Protein AF-A0A0C1UNG2-F1 (afdb_monomer_lite)

Secondary structure (DSSP, 8-state):
----EEEETTEEEEHHHHHHIIIIIGGGSSS-HHHHHHHHHHHHHHHHHHHHHHHHHHHHHHHHHHHHHHHTTTSPPPS--

Foldseek 3Di:
DPQDWDDDDPDIHRPVVLCCCQPPVCVPPPDDSNNVVVVVVVCCVVCVVVVVVVVVVVVVVVVVVVVVCVVCPPPPDDPPD

Radius of gyration: 22.31 Å; chains: 1; bounding box: 48×27×56 Å

pLDDT: mean 93.69, std 8.79, range [51.25, 98.81]

Structure (mmCIF, N/CA/C/O backbone):
data_AF-A0A0C1UNG2-F1
#
_entry.id   AF-A0A0C1UNG2-F1
#
loop_
_atom_site.group_PDB
_atom_site.id
_atom_site.type_symbol
_atom_site.label_atom_id
_atom_site.label_alt_id
_atom_site.label_comp_id
_atom_site.label_asym_id
_atom_site.label_entity_id
_atom_site.label_seq_id
_atom_site.pdbx_PDB_ins_code
_atom_site.Cartn_x
_atom_site.Cartn_y
_atom_site.Cartn_z
_atom_site.occupancy
_atom_site.B_iso_or_equiv
_atom_site.auth_seq_id
_atom_site.auth_comp_id
_atom_site.auth_asym_id
_atom_site.auth_atom_id
_atom_site.pdbx_PDB_model_num
ATOM 1 N N . MET A 1 1 ? -19.015 6.290 -10.473 1.00 51.25 1 MET A N 1
ATOM 2 C CA . MET A 1 1 ? -19.467 5.827 -9.147 1.00 51.25 1 MET A CA 1
ATOM 3 C C . MET A 1 1 ? -18.970 6.852 -8.155 1.00 51.25 1 MET A C 1
ATOM 5 O O . MET A 1 1 ? -17.785 7.152 -8.195 1.00 51.25 1 MET A O 1
ATOM 9 N N . ASP A 1 2 ? -19.864 7.462 -7.383 1.00 62.97 2 ASP A N 1
ATOM 10 C CA . ASP A 1 2 ? -19.464 8.366 -6.305 1.00 62.97 2 ASP A CA 1
ATOM 11 C C . ASP A 1 2 ? -18.951 7.494 -5.155 1.00 62.97 2 ASP A C 1
ATOM 13 O O . ASP A 1 2 ? -19.725 6.812 -4.481 1.00 62.97 2 ASP A O 1
ATOM 17 N N . VAL A 1 3 ? -17.628 7.375 -5.055 1.00 70.75 3 VAL A N 1
ATOM 18 C CA . VAL A 1 3 ? -16.979 6.522 -4.061 1.00 70.75 3 VAL A CA 1
ATOM 19 C C . VAL A 1 3 ? -16.832 7.354 -2.802 1.00 70.75 3 VAL A C 1
ATOM 21 O O . VAL A 1 3 ? -15.907 8.154 -2.660 1.00 70.75 3 VAL A O 1
ATOM 24 N N . SER A 1 4 ? -17.797 7.215 -1.903 1.00 91.50 4 SER A N 1
ATOM 25 C CA . SER A 1 4 ? -17.765 7.938 -0.643 1.00 91.50 4 SER A CA 1
ATOM 26 C C . SER A 1 4 ? -16.587 7.447 0.209 1.00 91.50 4 SER A C 1
ATOM 28 O O . SER A 1 4 ? -16.356 6.242 0.298 1.00 91.50 4 SER A O 1
ATOM 30 N N . LYS A 1 5 ? -15.837 8.367 0.824 1.00 94.19 5 LYS A N 1
ATOM 31 C CA . LYS A 1 5 ? -14.642 8.040 1.616 1.00 94.19 5 LYS A CA 1
ATOM 32 C C . LYS A 1 5 ? -14.870 8.208 3.118 1.00 94.19 5 LYS A C 1
ATOM 34 O O . LYS A 1 5 ? -15.783 8.925 3.536 1.00 94.19 5 LYS A O 1
ATOM 39 N N . ALA A 1 6 ? -14.037 7.537 3.901 1.00 95.62 6 ALA A N 1
ATOM 40 C CA . ALA A 1 6 ? -13.828 7.743 5.328 1.00 95.62 6 ALA A CA 1
ATOM 41 C C . ALA A 1 6 ? -12.358 8.129 5.563 1.00 95.62 6 ALA A C 1
ATOM 43 O O . ALA A 1 6 ? -11.467 7.598 4.901 1.00 95.62 6 ALA A O 1
ATOM 44 N N . THR A 1 7 ? -12.103 9.042 6.496 1.00 96.31 7 THR A N 1
ATOM 45 C CA . THR A 1 7 ? -10.745 9.494 6.837 1.00 96.31 7 THR A CA 1
ATOM 46 C C . THR A 1 7 ? -10.363 8.963 8.211 1.00 96.31 7 THR A C 1
ATOM 48 O O . THR A 1 7 ? -11.129 9.122 9.162 1.00 96.31 7 THR A O 1
ATOM 51 N N . HIS A 1 8 ? -9.175 8.370 8.322 1.00 95.62 8 HIS A N 1
ATOM 52 C CA . HIS A 1 8 ? -8.573 7.975 9.597 1.00 95.62 8 HIS A CA 1
ATOM 53 C C . HIS A 1 8 ? -7.106 8.403 9.598 1.00 95.62 8 HIS A C 1
ATOM 55 O O . HIS A 1 8 ? -6.342 7.961 8.745 1.00 95.62 8 HIS A O 1
ATOM 61 N N . GLY A 1 9 ? -6.713 9.297 10.507 1.00 94.75 9 GLY A N 1
ATOM 62 C CA . GLY A 1 9 ? -5.372 9.889 10.471 1.00 94.75 9 GLY A CA 1
ATOM 63 C C . GLY A 1 9 ? -5.092 10.577 9.127 1.00 94.75 9 GLY A C 1
ATOM 64 O O . GLY A 1 9 ? -5.841 11.462 8.709 1.00 94.75 9 GLY A O 1
ATOM 65 N N . SER A 1 10 ? -4.023 10.155 8.450 1.00 95.19 10 SER A N 1
ATOM 66 C CA . SER A 1 10 ? -3.598 10.633 7.125 1.00 95.19 10 SER A CA 1
ATOM 67 C C . SER A 1 10 ? -4.109 9.802 5.942 1.00 95.19 10 SER A C 1
ATOM 69 O O . SER A 1 10 ? -3.841 10.163 4.795 1.00 95.19 10 SER A O 1
ATOM 71 N N . ILE A 1 11 ? -4.836 8.704 6.186 1.00 96.44 11 ILE A N 1
ATOM 72 C CA . ILE A 1 11 ? -5.321 7.819 5.122 1.00 96.44 11 ILE A CA 1
ATOM 73 C C . ILE A 1 11 ? -6.797 8.063 4.802 1.00 96.44 11 ILE A C 1
ATOM 75 O O . ILE A 1 11 ? -7.644 8.232 5.682 1.00 96.44 11 ILE A O 1
ATOM 79 N N . GLU A 1 12 ? -7.106 8.039 3.507 1.00 97.00 12 GLU A N 1
ATOM 80 C CA . GLU A 1 12 ? -8.475 8.016 3.003 1.00 97.00 12 GLU A CA 1
ATOM 81 C C . GLU A 1 12 ? -8.832 6.609 2.533 1.00 97.00 12 GLU A C 1
ATOM 83 O O . GLU A 1 12 ? -8.134 6.006 1.716 1.00 97.00 12 GLU A O 1
ATOM 88 N N . ILE A 1 13 ? -9.944 6.098 3.042 1.00 96.44 13 ILE A N 1
ATOM 89 C CA . ILE A 1 13 ? -10.376 4.718 2.867 1.00 96.44 13 ILE A CA 1
ATOM 90 C C . ILE A 1 13 ? -11.736 4.749 2.177 1.00 96.44 13 ILE A C 1
ATOM 92 O O . ILE A 1 13 ? -12.569 5.613 2.456 1.00 96.44 13 ILE A O 1
ATOM 96 N N . ASP A 1 14 ? -11.975 3.809 1.270 1.00 97.31 14 ASP A N 1
ATOM 97 C CA . ASP A 1 14 ? -13.321 3.586 0.752 1.00 97.31 14 ASP A CA 1
ATOM 98 C C . ASP A 1 14 ? -14.295 3.308 1.913 1.00 97.31 14 ASP A C 1
ATOM 100 O O . ASP A 1 14 ? -14.007 2.503 2.803 1.00 97.31 14 ASP A O 1
ATOM 104 N N . ARG A 1 15 ? -15.446 3.987 1.927 1.00 96.19 15 ARG A N 1
ATOM 105 C CA . ARG A 1 15 ? -16.403 3.895 3.039 1.00 96.19 15 ARG A CA 1
ATOM 106 C C . ARG A 1 15 ? -16.927 2.473 3.224 1.00 96.19 15 ARG A C 1
ATOM 108 O O . ARG A 1 15 ? -17.022 2.028 4.365 1.00 96.19 15 ARG A O 1
ATOM 115 N N . ALA A 1 16 ? -17.223 1.755 2.139 1.00 96.25 16 ALA A N 1
ATOM 116 C C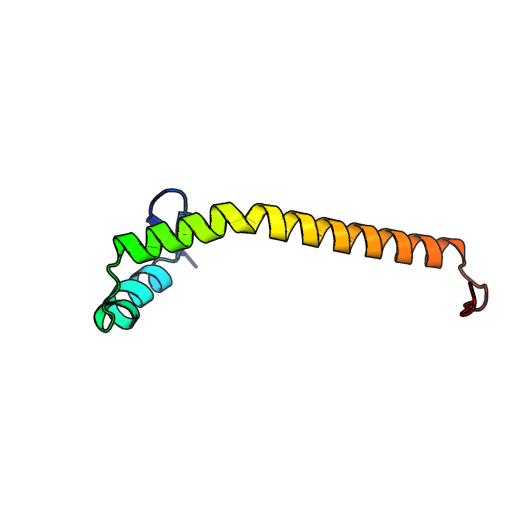A . ALA A 1 16 ? -17.741 0.394 2.235 1.00 96.25 16 ALA A CA 1
ATOM 117 C C . ALA A 1 16 ? -16.691 -0.549 2.836 1.00 96.25 16 ALA A C 1
ATOM 119 O O . ALA A 1 16 ? -17.024 -1.371 3.689 1.00 96.25 16 ALA A O 1
ATOM 120 N N . LEU A 1 17 ? -15.416 -0.387 2.466 1.00 96.69 17 LEU A N 1
ATOM 121 C CA . LEU A 1 17 ? -14.316 -1.126 3.086 1.00 96.69 17 LEU A CA 1
ATOM 122 C C . LEU A 1 17 ? -14.162 -0.784 4.574 1.00 96.69 17 LEU A C 1
ATOM 124 O O . LEU A 1 17 ? -14.030 -1.691 5.396 1.00 96.69 17 LEU A O 1
ATOM 128 N N . TYR A 1 18 ? -14.192 0.503 4.929 1.00 96.94 18 TYR A N 1
ATOM 129 C CA . TYR A 1 18 ? -14.061 0.944 6.318 1.00 96.94 18 TYR A CA 1
ATOM 130 C C . TYR A 1 18 ? -15.177 0.366 7.200 1.00 96.94 18 TYR A C 1
ATOM 132 O O . TYR A 1 18 ? -14.909 -0.224 8.248 1.00 96.94 18 TYR A O 1
ATOM 140 N N . GLU A 1 19 ? -16.429 0.473 6.752 1.00 96.12 19 GLU A N 1
ATOM 141 C CA . GLU A 1 19 ? -17.596 -0.067 7.454 1.00 96.12 19 GLU A CA 1
ATOM 142 C C . GLU A 1 19 ? -17.557 -1.593 7.544 1.00 96.12 19 GLU A C 1
ATOM 144 O O . GLU A 1 19 ? -17.836 -2.145 8.608 1.00 96.12 19 GLU A O 1
ATOM 149 N N . PHE A 1 20 ? -17.164 -2.283 6.471 1.00 96.50 20 PHE A N 1
ATOM 150 C CA . PHE A 1 20 ? -17.010 -3.736 6.475 1.00 96.50 20 PHE A CA 1
ATOM 151 C C . PHE A 1 20 ? -15.983 -4.194 7.516 1.00 96.50 20 PHE A C 1
ATOM 153 O O . PHE A 1 20 ? -16.271 -5.078 8.327 1.00 96.50 20 PHE A O 1
ATOM 160 N N . VAL A 1 21 ? -14.800 -3.577 7.530 1.00 96.69 21 VAL A N 1
ATOM 161 C CA . VAL A 1 21 ? -13.748 -3.935 8.485 1.00 96.69 21 VAL A CA 1
ATOM 162 C C . VAL A 1 21 ? -14.227 -3.707 9.916 1.00 96.69 21 VAL A C 1
ATOM 164 O O . VAL A 1 21 ? -14.095 -4.604 10.744 1.00 96.69 21 VAL A O 1
ATOM 167 N N . ASN A 1 22 ? -14.851 -2.568 10.213 1.00 96.19 22 ASN A N 1
ATOM 168 C CA . ASN A 1 22 ? -15.281 -2.265 11.580 1.00 96.19 22 ASN A CA 1
ATOM 169 C C . ASN A 1 22 ? -16.443 -3.155 12.040 1.00 96.19 22 ASN A C 1
ATOM 171 O O . ASN A 1 22 ? -16.402 -3.716 13.135 1.00 96.19 22 ASN A O 1
ATOM 175 N N . ASN A 1 23 ? -17.464 -3.317 11.198 1.00 95.94 23 ASN A N 1
ATOM 176 C CA . ASN A 1 23 ? -18.733 -3.915 11.611 1.00 95.94 23 ASN A CA 1
ATOM 177 C C . ASN A 1 23 ? -18.785 -5.436 11.419 1.00 95.94 23 ASN A C 1
ATOM 179 O O . ASN A 1 23 ? -19.570 -6.096 12.096 1.00 95.94 23 ASN A O 1
ATOM 183 N N . ALA A 1 24 ? -17.985 -6.002 10.510 1.00 95.19 24 ALA A N 1
ATOM 184 C CA . ALA A 1 24 ? -17.986 -7.441 10.236 1.00 95.19 24 ALA A CA 1
ATOM 185 C C . ALA A 1 24 ? -16.699 -8.133 10.704 1.00 95.19 24 ALA A C 1
ATOM 187 O O . ALA A 1 24 ? -16.764 -9.199 11.321 1.00 95.19 24 ALA A O 1
ATOM 188 N N . VAL A 1 25 ? -15.534 -7.537 10.428 1.00 96.00 25 VAL A N 1
ATOM 189 C CA . VAL A 1 25 ? -14.235 -8.165 10.724 1.00 96.00 25 VAL A CA 1
ATOM 190 C C . VAL A 1 25 ? -13.835 -7.939 12.181 1.00 96.00 25 VAL A C 1
ATOM 192 O O . VAL A 1 25 ? -13.581 -8.897 12.911 1.00 96.00 25 VAL A O 1
ATOM 195 N N . LEU A 1 26 ? -13.803 -6.682 12.627 1.00 96.00 26 LEU A N 1
ATOM 196 C CA . LEU A 1 26 ? -13.352 -6.322 13.971 1.00 96.00 26 LEU A CA 1
ATOM 197 C C . LE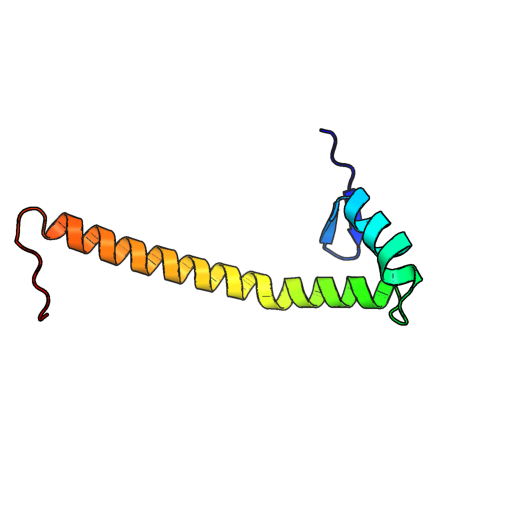U A 1 26 ? -14.392 -6.616 15.052 1.00 96.00 26 LEU A C 1
ATOM 199 O O . LEU A 1 26 ? -14.007 -6.914 16.177 1.00 96.00 26 LEU A O 1
ATOM 203 N N . ALA A 1 27 ? -15.685 -6.618 14.717 1.00 92.50 27 ALA A N 1
ATOM 204 C CA . ALA A 1 27 ? -16.756 -6.940 15.663 1.00 92.50 27 ALA A CA 1
ATOM 205 C C . ALA A 1 27 ? -16.588 -8.315 16.346 1.00 92.50 27 ALA A C 1
ATOM 207 O O . ALA A 1 27 ? -17.038 -8.498 17.472 1.00 92.50 27 ALA A O 1
ATOM 208 N N . ASN A 1 28 ? -15.910 -9.263 15.687 1.00 89.69 28 ASN A N 1
ATOM 209 C CA . ASN A 1 28 ? -15.622 -10.602 16.218 1.00 89.69 28 ASN A CA 1
ATOM 210 C C . ASN A 1 28 ? -14.156 -10.774 16.666 1.00 89.69 28 ASN A C 1
ATOM 212 O O . ASN A 1 28 ? -13.700 -11.897 16.884 1.00 89.69 28 ASN A O 1
ATOM 216 N N . SER A 1 29 ? -13.404 -9.677 16.768 1.00 92.81 29 SER A N 1
ATOM 217 C CA . SER A 1 29 ? -11.980 -9.652 17.105 1.00 92.81 29 SER A CA 1
ATOM 218 C C . SER A 1 29 ? -11.742 -9.056 18.493 1.00 92.81 29 SER A C 1
ATOM 220 O O . SER A 1 29 ? -12.546 -8.290 19.016 1.00 92.81 29 SER A O 1
ATOM 222 N N . THR A 1 30 ? -10.592 -9.372 19.090 1.00 94.00 30 THR A N 1
ATOM 223 C CA . THR A 1 30 ? -10.097 -8.700 20.304 1.00 94.00 30 THR A CA 1
ATOM 224 C C . THR A 1 30 ? -9.365 -7.389 20.000 1.00 94.00 30 THR A C 1
ATOM 226 O O . THR A 1 30 ? -8.982 -6.665 20.919 1.00 94.00 30 THR A O 1
ATOM 229 N N . VAL A 1 31 ? -9.141 -7.079 18.720 1.00 95.19 31 VAL A N 1
ATOM 230 C CA . VAL A 1 31 ? -8.442 -5.869 18.278 1.00 95.19 31 VAL A CA 1
ATOM 231 C C . VAL A 1 31 ? -9.427 -4.710 18.190 1.00 95.19 31 VAL A C 1
ATOM 233 O O . VAL A 1 31 ? -10.432 -4.792 17.487 1.00 95.19 31 VAL A O 1
ATOM 236 N N . ASN A 1 32 ? -9.118 -3.605 18.870 1.00 94.25 32 ASN A N 1
ATOM 237 C CA . ASN A 1 32 ? -9.937 -2.402 18.791 1.00 94.25 32 ASN A CA 1
ATOM 238 C C . ASN A 1 32 ? -9.724 -1.659 17.455 1.00 94.25 32 ASN A C 1
ATOM 240 O O . ASN A 1 32 ? -8.647 -1.712 16.857 1.00 94.25 32 ASN A O 1
ATOM 244 N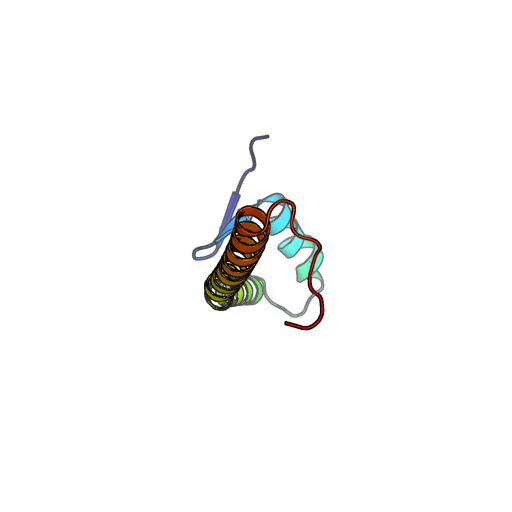 N . GLN A 1 33 ? -10.760 -0.949 17.005 1.00 95.12 33 GLN A N 1
ATOM 245 C CA . GLN A 1 33 ? -10.777 -0.232 15.728 1.00 95.12 33 GLN A CA 1
ATOM 246 C C . GLN A 1 33 ? -9.653 0.799 15.590 1.00 95.12 33 GLN A C 1
ATOM 248 O O . GLN A 1 33 ? -8.968 0.826 14.570 1.00 95.12 33 GLN A O 1
ATOM 253 N N . GLU A 1 34 ? -9.446 1.633 16.606 1.00 95.44 34 GLU A N 1
ATOM 254 C CA . GLU A 1 34 ? -8.434 2.691 16.568 1.00 95.44 34 GLU A CA 1
ATOM 255 C C . GLU A 1 34 ? -7.017 2.111 16.440 1.00 95.44 34 GLU A C 1
ATOM 257 O O . GLU A 1 34 ? -6.233 2.538 15.599 1.00 95.44 34 GLU A O 1
ATOM 262 N N . HIS A 1 35 ? -6.715 1.068 17.208 1.00 96.44 35 HIS A N 1
ATOM 263 C CA . HIS A 1 35 ? -5.453 0.343 17.172 1.00 96.44 35 HIS A CA 1
ATOM 264 C C . HIS A 1 35 ? -5.228 -0.335 15.821 1.00 96.44 35 HIS A C 1
ATOM 266 O O . HIS A 1 35 ? -4.113 -0.296 15.303 1.00 96.44 35 HIS A O 1
ATOM 272 N N . PHE A 1 36 ? -6.268 -0.935 15.233 1.00 97.38 36 PHE A N 1
ATOM 273 C CA . PHE A 1 36 ? -6.171 -1.520 13.898 1.00 97.38 36 PHE A CA 1
ATOM 274 C C . PHE A 1 36 ? -5.799 -0.464 12.851 1.00 97.38 36 PHE A C 1
ATOM 276 O O . PHE A 1 36 ? -4.808 -0.637 12.142 1.00 97.38 36 PHE A O 1
ATOM 283 N N . TRP A 1 37 ? -6.548 0.638 12.773 1.00 97.69 37 TRP A N 1
ATOM 284 C CA . TRP A 1 37 ? -6.334 1.644 11.732 1.00 97.69 37 TRP A CA 1
ATOM 285 C C . TRP A 1 37 ? -5.054 2.453 11.932 1.00 97.69 37 TRP A C 1
ATOM 287 O O . TRP A 1 37 ? -4.344 2.684 10.956 1.00 97.69 37 TRP A O 1
ATOM 297 N N . ASN A 1 38 ? -4.686 2.781 13.174 1.00 97.62 38 ASN A N 1
ATOM 298 C CA . ASN A 1 38 ? -3.388 3.395 13.472 1.00 97.62 38 ASN A CA 1
ATOM 299 C C . ASN A 1 38 ? -2.236 2.443 13.103 1.00 97.62 38 ASN A C 1
ATOM 301 O O . ASN A 1 38 ? -1.224 2.855 12.539 1.00 97.62 38 ASN A O 1
ATOM 305 N N . GLY A 1 39 ? -2.380 1.146 13.393 1.00 97.69 39 GLY A N 1
ATOM 306 C CA . GLY A 1 39 ? -1.409 0.129 12.989 1.00 97.69 39 GLY A CA 1
ATOM 307 C C . GLY A 1 39 ? -1.278 0.024 11.469 1.00 97.69 39 GLY A C 1
ATOM 308 O O . GLY A 1 39 ? -0.166 -0.018 10.946 1.00 97.69 39 GLY A O 1
ATOM 309 N N . PHE A 1 40 ? -2.403 0.031 10.755 1.00 97.75 40 PHE A N 1
ATOM 310 C CA . PHE A 1 40 ? -2.431 -0.015 9.297 1.00 97.75 40 PHE A CA 1
ATOM 311 C C . PHE A 1 40 ? -1.800 1.230 8.661 1.00 97.75 40 PHE A C 1
ATOM 313 O O . PHE A 1 40 ? -0.953 1.097 7.778 1.00 97.75 40 PHE A O 1
ATOM 320 N N . GLU A 1 41 ? -2.132 2.425 9.152 1.00 97.94 41 GLU A N 1
ATOM 321 C CA . GLU A 1 41 ? -1.496 3.676 8.735 1.00 97.94 41 GLU A CA 1
ATOM 322 C C . GLU A 1 41 ? 0.029 3.617 8.918 1.00 97.94 41 GLU A C 1
ATOM 324 O O . GLU A 1 41 ? 0.775 3.918 7.985 1.00 97.94 41 GLU A O 1
ATOM 329 N N . ASN A 1 42 ? 0.506 3.141 10.072 1.00 98.06 42 ASN A N 1
ATOM 330 C CA . ASN A 1 42 ? 1.937 2.986 10.335 1.00 98.06 42 ASN A CA 1
ATOM 331 C C . ASN A 1 42 ? 2.613 2.004 9.365 1.00 98.06 42 ASN A C 1
ATOM 333 O O . ASN A 1 42 ? 3.748 2.230 8.938 1.00 98.06 42 ASN A O 1
ATOM 337 N N . VAL A 1 43 ? 1.947 0.903 9.002 1.00 98.12 43 VAL A N 1
ATOM 338 C CA . VAL A 1 43 ? 2.467 -0.031 7.992 1.00 98.12 43 VAL A CA 1
ATOM 339 C C . VAL A 1 43 ? 2.599 0.678 6.644 1.00 98.12 43 VAL A C 1
ATOM 341 O O . VAL A 1 43 ? 3.660 0.606 6.023 1.00 98.12 43 VAL A O 1
ATOM 344 N N . LEU A 1 44 ? 1.578 1.418 6.211 1.00 97.56 44 LEU A N 1
ATOM 345 C CA . LEU A 1 44 ? 1.632 2.163 4.952 1.00 97.56 44 LEU A CA 1
ATOM 346 C C . LEU A 1 44 ? 2.761 3.201 4.951 1.00 97.56 44 LEU A C 1
ATOM 348 O O . LEU A 1 44 ? 3.576 3.211 4.031 1.00 97.56 44 LEU A O 1
ATOM 352 N N . GLN A 1 45 ? 2.880 4.012 6.002 1.00 97.25 45 GLN A N 1
ATOM 353 C CA . GLN A 1 45 ? 3.940 5.021 6.111 1.00 97.25 45 GLN A CA 1
ATOM 354 C C . GLN A 1 45 ? 5.347 4.403 6.029 1.00 97.25 45 GLN A C 1
ATOM 356 O O . GLN A 1 45 ? 6.238 4.961 5.390 1.00 97.25 45 GLN A O 1
ATOM 361 N N . ASN A 1 46 ? 5.545 3.223 6.621 1.00 97.75 46 ASN A N 1
ATOM 362 C CA . ASN A 1 46 ? 6.850 2.561 6.653 1.00 97.75 46 ASN A CA 1
ATOM 363 C C . ASN A 1 46 ? 7.209 1.812 5.364 1.00 97.75 46 ASN A C 1
ATOM 365 O O . ASN A 1 46 ? 8.396 1.676 5.042 1.00 97.75 46 ASN A O 1
ATOM 369 N N . PHE A 1 47 ? 6.216 1.261 4.664 1.00 98.25 47 PHE A N 1
ATOM 370 C CA . PHE A 1 47 ? 6.456 0.343 3.552 1.00 98.25 47 PHE A CA 1
ATOM 371 C C . PHE A 1 47 ? 6.150 0.934 2.179 1.00 98.25 47 PHE A C 1
ATOM 373 O O . PHE A 1 47 ? 6.832 0.547 1.231 1.00 98.25 47 PHE A O 1
ATOM 380 N N . THR A 1 48 ? 5.242 1.906 2.051 1.00 97.88 48 THR A N 1
ATOM 381 C CA . THR A 1 48 ? 4.955 2.554 0.759 1.00 97.88 48 THR A CA 1
ATOM 382 C C . THR A 1 48 ? 6.219 3.127 0.102 1.00 97.88 48 THR A C 1
ATOM 384 O O . THR A 1 48 ? 6.501 2.735 -1.032 1.00 97.88 48 THR A O 1
ATOM 387 N N . PRO A 1 49 ? 7.080 3.913 0.790 1.00 98.25 49 PRO A N 1
ATOM 388 C CA . PRO A 1 49 ? 8.294 4.447 0.160 1.00 98.25 49 PRO A CA 1
ATOM 389 C C . PRO A 1 49 ? 9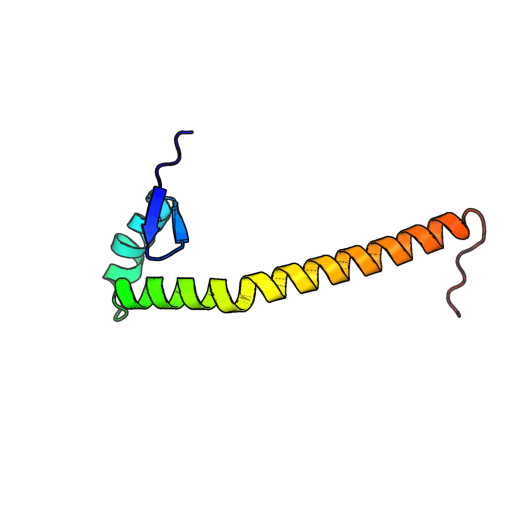.274 3.357 -0.300 1.00 98.25 49 PRO A C 1
ATOM 391 O O . PRO A 1 49 ? 9.968 3.510 -1.306 1.00 98.25 49 PRO A O 1
ATOM 394 N N . LYS A 1 50 ? 9.330 2.232 0.428 1.00 98.31 50 LYS A N 1
ATOM 395 C CA . LYS A 1 50 ? 10.187 1.086 0.089 1.00 98.31 50 LYS A CA 1
ATOM 396 C C . LYS A 1 50 ? 9.659 0.343 -1.133 1.00 98.31 50 LYS A C 1
ATOM 398 O O . LYS A 1 50 ? 10.442 -0.001 -2.011 1.00 98.31 50 LYS A O 1
ATOM 403 N N . ILE A 1 51 ? 8.347 0.120 -1.201 1.00 98.44 51 ILE A N 1
ATOM 404 C CA . ILE A 1 51 ? 7.695 -0.519 -2.349 1.00 98.44 51 ILE A CA 1
ATOM 405 C C . ILE A 1 51 ? 7.907 0.334 -3.601 1.00 98.44 51 ILE A C 1
ATOM 407 O O . ILE A 1 51 ? 8.359 -0.187 -4.615 1.00 98.44 51 ILE A O 1
ATOM 411 N N . GLU A 1 52 ? 7.681 1.646 -3.521 1.00 98.62 52 GLU A N 1
ATOM 412 C CA . GLU A 1 52 ? 7.933 2.562 -4.639 1.00 98.62 52 GLU A CA 1
ATOM 413 C C . GLU A 1 52 ? 9.396 2.546 -5.097 1.00 98.62 52 GLU A C 1
ATOM 415 O O . GLU A 1 52 ? 9.679 2.596 -6.292 1.00 98.62 52 GLU A O 1
ATOM 420 N N . HIS A 1 53 ? 10.342 2.460 -4.160 1.00 98.56 53 HIS A N 1
ATOM 421 C CA . HIS A 1 53 ? 11.758 2.343 -4.496 1.00 98.56 53 HIS A CA 1
ATOM 422 C C . HIS A 1 53 ? 12.076 1.043 -5.240 1.00 98.56 53 HIS A C 1
ATOM 424 O O . HIS A 1 53 ? 12.782 1.078 -6.245 1.00 98.56 53 HIS A O 1
ATOM 430 N N . LEU A 1 54 ? 11.528 -0.085 -4.789 1.00 98.75 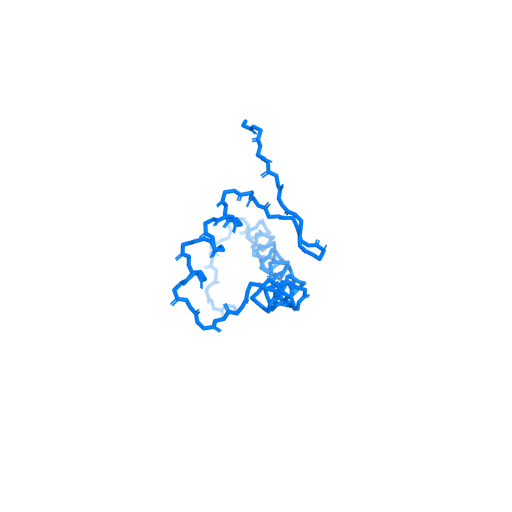54 LEU A N 1
ATOM 431 C CA . LEU A 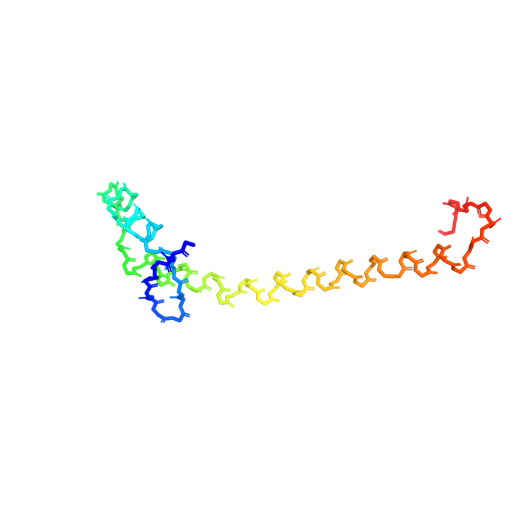1 54 ? 11.722 -1.378 -5.447 1.00 98.75 54 LEU A CA 1
ATOM 432 C C . LEU A 1 54 ? 11.078 -1.422 -6.837 1.00 98.75 54 LEU A C 1
ATOM 434 O O . LEU A 1 54 ? 11.648 -2.015 -7.750 1.00 98.75 54 LEU A O 1
ATOM 438 N N . LEU A 1 55 ? 9.930 -0.764 -7.021 1.00 98.81 55 LEU A N 1
ATOM 439 C CA . LEU A 1 55 ? 9.320 -0.606 -8.343 1.00 98.81 55 LEU A CA 1
ATOM 440 C C . LEU A 1 55 ? 10.228 0.198 -9.281 1.00 98.81 55 LEU A C 1
ATOM 442 O O . LEU A 1 55 ? 10.481 -0.254 -10.391 1.00 98.81 55 LEU A O 1
ATOM 446 N N . ARG A 1 56 ? 10.824 1.302 -8.810 1.00 98.75 56 ARG A N 1
ATOM 447 C CA . ARG A 1 56 ? 11.805 2.063 -9.608 1.00 98.75 56 ARG A CA 1
ATOM 448 C C . ARG A 1 56 ? 13.025 1.230 -10.003 1.00 98.75 56 ARG A C 1
ATOM 450 O O . ARG A 1 56 ? 13.492 1.353 -11.125 1.00 98.75 56 ARG A O 1
ATOM 457 N N . ILE A 1 57 ? 13.531 0.381 -9.106 1.00 98.69 57 ILE A N 1
ATOM 458 C CA . ILE A 1 57 ? 14.641 -0.534 -9.425 1.00 98.69 57 ILE A CA 1
ATOM 459 C C . ILE A 1 57 ? 14.234 -1.514 -10.529 1.00 98.69 57 ILE A C 1
ATOM 461 O O . ILE A 1 57 ? 15.010 -1.778 -11.443 1.00 98.69 57 ILE A O 1
ATOM 465 N N . ARG A 1 58 ? 13.010 -2.050 -10.466 1.00 98.75 58 ARG A N 1
ATOM 466 C CA . ARG A 1 58 ? 12.493 -2.929 -11.519 1.00 98.75 58 ARG A CA 1
ATOM 467 C C . ARG A 1 58 ? 12.423 -2.206 -12.866 1.00 98.75 58 ARG A C 1
ATOM 469 O O . ARG A 1 58 ? 12.820 -2.790 -13.870 1.00 98.75 58 ARG A O 1
ATOM 476 N N . ASP A 1 59 ? 11.933 -0.970 -12.873 1.00 98.69 59 ASP A N 1
ATOM 477 C CA . ASP A 1 59 ? 11.815 -0.163 -14.090 1.00 98.69 59 ASP A CA 1
ATOM 478 C C . ASP A 1 59 ? 13.195 0.173 -14.680 1.00 98.69 59 ASP A C 1
ATOM 480 O O . ASP A 1 59 ? 13.376 0.116 -15.896 1.00 98.69 59 ASP A O 1
ATOM 484 N N . ASP A 1 60 ? 14.184 0.454 -13.829 1.00 98.69 60 ASP A N 1
ATOM 485 C CA . ASP A 1 60 ? 15.573 0.705 -14.230 1.00 98.69 60 ASP A CA 1
ATOM 486 C C . ASP A 1 60 ? 16.208 -0.531 -14.882 1.00 98.69 60 ASP A C 1
ATOM 488 O O . ASP A 1 60 ? 16.712 -0.459 -16.003 1.00 98.69 60 ASP A O 1
ATOM 492 N N . TYR A 1 61 ? 16.097 -1.701 -14.247 1.00 98.69 61 TYR A N 1
ATOM 493 C CA . TYR A 1 61 ? 16.594 -2.941 -14.845 1.00 98.69 61 TYR A CA 1
ATOM 494 C C . TYR A 1 61 ? 15.897 -3.284 -16.158 1.00 98.69 61 TYR A C 1
ATOM 496 O O . TYR A 1 61 ? 16.564 -3.699 -17.104 1.00 98.69 61 TYR A O 1
ATOM 504 N N . GLN A 1 62 ? 14.579 -3.093 -16.245 1.00 98.62 62 GLN A N 1
ATOM 505 C CA . GLN A 1 62 ? 13.866 -3.321 -17.498 1.00 98.62 62 GLN A CA 1
ATOM 506 C C . GLN A 1 62 ? 14.353 -2.364 -18.591 1.00 98.62 62 GLN A C 1
ATOM 508 O O . GLN A 1 62 ? 14.592 -2.804 -19.710 1.00 98.62 62 GLN A O 1
ATOM 513 N N . SER A 1 63 ? 14.579 -1.093 -18.254 1.00 98.56 63 SER A N 1
ATOM 514 C CA . SER A 1 63 ? 15.093 -0.097 -19.199 1.00 98.56 63 SER A CA 1
ATOM 515 C C . SER A 1 63 ? 16.483 -0.476 -19.712 1.00 98.56 63 SER A C 1
ATOM 517 O O . SER A 1 63 ? 16.716 -0.438 -20.915 1.00 98.56 63 SER A O 1
ATOM 519 N N . GLN A 1 64 ? 17.383 -0.933 -18.836 1.00 98.19 64 GLN A N 1
ATOM 520 C CA . GLN A 1 64 ? 18.722 -1.391 -19.230 1.00 98.19 64 GLN A CA 1
ATOM 521 C C . GLN A 1 64 ? 18.674 -2.628 -20.141 1.00 98.19 64 GLN A C 1
ATOM 523 O O . GLN A 1 64 ? 19.423 -2.713 -21.115 1.00 98.19 64 GLN A O 1
ATOM 528 N N . ILE A 1 65 ? 17.779 -3.578 -19.852 1.00 96.62 65 ILE A N 1
ATOM 529 C CA . ILE A 1 65 ? 17.555 -4.760 -20.698 1.00 96.62 65 ILE A CA 1
ATOM 530 C C . ILE A 1 65 ? 17.034 -4.335 -22.077 1.00 96.62 65 ILE A C 1
ATOM 532 O O . ILE A 1 65 ? 17.541 -4.796 -23.103 1.00 96.62 65 ILE A O 1
ATOM 536 N N . ASP A 1 66 ? 16.050 -3.438 -22.110 1.00 97.25 66 ASP A N 1
ATOM 537 C CA . ASP A 1 66 ? 15.459 -2.936 -23.349 1.00 97.25 66 ASP A CA 1
ATOM 538 C C . ASP A 1 66 ? 16.504 -2.187 -24.191 1.00 97.25 66 ASP A C 1
ATOM 540 O O . ASP A 1 66 ? 16.648 -2.452 -25.387 1.00 97.25 66 ASP A O 1
ATOM 544 N N . GLU A 1 67 ? 17.285 -1.302 -23.568 1.00 97.25 67 GLU A N 1
ATOM 545 C CA . GLU A 1 67 ? 18.389 -0.578 -24.206 1.00 97.25 67 GLU A CA 1
ATOM 546 C C . GLU A 1 67 ? 19.435 -1.531 -24.785 1.00 97.25 67 GLU A C 1
ATOM 548 O O . GLU A 1 67 ? 19.861 -1.357 -25.932 1.00 97.25 67 GLU A O 1
ATOM 553 N N . TRP A 1 68 ? 19.807 -2.574 -24.038 1.00 95.50 68 TRP A N 1
ATOM 554 C CA . TRP A 1 68 ? 20.746 -3.580 -24.517 1.00 95.50 68 TRP A CA 1
ATOM 555 C C . TRP A 1 68 ? 20.214 -4.287 -25.767 1.00 95.50 68 TRP A C 1
ATOM 557 O O . TRP A 1 68 ? 20.921 -4.370 -26.775 1.00 95.50 68 TRP A O 1
ATOM 567 N N . HIS A 1 69 ? 18.956 -4.737 -25.754 1.00 94.50 69 HIS A N 1
ATOM 568 C CA . HIS A 1 69 ? 18.348 -5.401 -26.910 1.00 94.50 69 HIS A CA 1
ATOM 569 C C . HIS A 1 69 ? 18.200 -4.475 -28.123 1.00 94.50 69 HIS A C 1
ATOM 571 O O . HIS A 1 69 ? 18.369 -4.921 -29.262 1.00 94.50 69 HIS A O 1
ATOM 577 N N . LEU A 1 70 ? 17.906 -3.191 -27.906 1.00 95.25 70 LEU A N 1
ATOM 578 C CA . LEU A 1 70 ? 17.835 -2.199 -28.978 1.00 95.25 70 LEU A CA 1
ATOM 579 C C . LEU A 1 70 ? 19.209 -1.943 -29.609 1.00 95.25 70 LEU A C 1
ATOM 581 O O . LEU A 1 70 ? 19.306 -1.878 -30.837 1.00 95.25 70 LEU A O 1
ATOM 585 N N . ALA A 1 71 ? 20.263 -1.841 -28.795 1.00 94.62 71 ALA A N 1
ATOM 586 C CA . ALA A 1 71 ? 21.635 -1.643 -29.262 1.00 94.62 71 ALA A CA 1
ATOM 587 C C . ALA A 1 71 ? 22.190 -2.858 -30.032 1.00 94.62 71 ALA A C 1
ATOM 589 O O . ALA A 1 71 ? 22.973 -2.686 -30.964 1.00 94.62 71 ALA A O 1
ATOM 590 N N . HIS A 1 72 ? 21.742 -4.070 -29.694 1.00 93.38 72 HIS A N 1
ATOM 591 C CA . HIS A 1 72 ? 22.179 -5.340 -30.295 1.00 93.38 72 HIS A CA 1
ATOM 592 C C . HIS A 1 72 ? 21.163 -5.903 -31.302 1.00 93.38 72 HIS A C 1
ATOM 594 O O . HIS A 1 72 ? 21.058 -7.109 -31.541 1.00 93.38 72 HIS A O 1
ATOM 600 N N . LYS A 1 73 ? 20.360 -5.032 -31.915 1.00 91.94 73 LYS A N 1
ATOM 601 C CA . LYS A 1 73 ? 19.331 -5.464 -32.856 1.00 91.94 73 LYS A CA 1
ATOM 602 C C . LYS A 1 73 ? 19.951 -6.157 -34.074 1.00 91.94 73 LYS A C 1
ATOM 604 O O . LYS A 1 73 ? 20.715 -5.561 -34.827 1.00 91.94 73 LYS A O 1
ATOM 609 N N . GLY A 1 74 ? 19.541 -7.400 -34.318 1.00 89.50 74 GLY A N 1
ATOM 610 C CA . GLY A 1 74 ? 19.976 -8.187 -35.476 1.00 89.50 74 GLY A CA 1
ATOM 611 C C . GLY A 1 74 ? 21.257 -8.994 -35.257 1.00 89.50 74 GLY A C 1
ATOM 612 O O . GLY A 1 74 ? 21.618 -9.771 -36.140 1.00 89.50 74 GLY A O 1
ATOM 613 N N . THR A 1 75 ? 21.908 -8.882 -34.095 1.00 89.25 75 THR A N 1
ATOM 614 C CA . THR A 1 75 ? 22.938 -9.843 -33.685 1.00 89.25 75 THR A CA 1
ATOM 615 C C . THR A 1 75 ? 22.278 -11.043 -32.999 1.00 89.25 75 THR A C 1
ATOM 617 O O . THR A 1 75 ? 21.327 -10.849 -32.235 1.00 89.25 75 THR A O 1
ATOM 620 N N . PRO A 1 76 ? 22.741 -12.285 -33.242 1.00 88.56 76 PRO A N 1
ATOM 621 C CA . PRO A 1 76 ? 22.333 -13.429 -32.434 1.00 88.56 76 PRO A CA 1
ATOM 622 C C . PRO A 1 76 ? 22.559 -13.142 -30.946 1.00 88.56 76 PRO A C 1
ATOM 624 O O . PRO A 1 76 ? 23.536 -12.490 -30.586 1.00 88.56 76 PRO A O 1
ATOM 627 N N . HIS A 1 77 ? 21.648 -13.607 -30.094 1.00 85.31 77 HIS A N 1
ATOM 628 C CA . HIS A 1 77 ? 21.793 -13.451 -28.651 1.00 85.31 77 HIS A CA 1
ATOM 629 C C . HIS A 1 77 ? 22.974 -14.296 -28.159 1.00 85.31 77 HIS A C 1
ATOM 631 O O . HIS A 1 77 ? 22.984 -15.510 -28.362 1.00 85.31 77 HIS A O 1
ATOM 637 N N . ASP A 1 78 ? 23.954 -13.644 -27.541 1.00 84.62 78 ASP A N 1
ATOM 638 C CA . ASP A 1 78 ? 25.081 -14.301 -26.887 1.00 84.62 78 ASP A CA 1
ATOM 639 C C . ASP A 1 78 ? 24.710 -14.628 -25.434 1.00 84.62 78 ASP A C 1
ATOM 641 O O . ASP A 1 78 ? 24.364 -13.729 -24.669 1.00 84.62 78 ASP A O 1
ATOM 645 N N . GLN A 1 79 ? 24.730 -15.914 -25.076 1.00 78.56 79 GLN A N 1
ATOM 646 C CA . GLN A 1 79 ? 24.359 -16.402 -23.742 1.00 78.56 79 GLN A CA 1
ATOM 647 C C . GLN A 1 79 ? 25.549 -16.506 -22.775 1.00 78.56 79 GLN A C 1
ATOM 649 O O . GLN A 1 79 ? 25.318 -16.763 -21.595 1.00 78.56 79 GLN A O 1
ATOM 654 N N . GLU A 1 80 ? 26.793 -16.357 -23.249 1.00 77.12 80 GLU A N 1
ATOM 655 C CA . GLU A 1 80 ? 27.997 -16.595 -22.432 1.00 77.12 80 GLU A CA 1
ATOM 656 C C . GLU A 1 80 ? 28.671 -15.322 -21.886 1.00 77.12 80 GLU A C 1
ATOM 658 O O . GLU A 1 80 ? 29.672 -15.436 -21.176 1.00 77.12 80 GLU A O 1
ATOM 663 N N . SER A 1 81 ? 28.137 -14.131 -22.180 1.00 55.56 81 SER A N 1
ATOM 664 C CA . SER A 1 81 ? 28.668 -12.851 -21.674 1.00 55.56 81 SER A CA 1
ATOM 665 C C . SER A 1 81 ? 28.222 -12.517 -20.247 1.00 55.56 81 SER A C 1
ATOM 667 O O . SER A 1 81 ? 27.020 -12.681 -19.939 1.00 55.56 81 SER A O 1
#

Sequence (81 aa):
MDVSKATHGSIEIDRALYEFVNNAVLANSTVNQEHFWNGFENVLQNFTPKIEHLLRIRDDYQSQIDEWHLAHKGTPHDQES